Protein AF-A0A9J6F7I9-F1 (afdb_monomer_lite)

Foldseek 3Di:
DVLFVVCLVVLVVVVCVVCVVVVWDKDWAFFDWQAAPVDRVDIAGFRTKIATPDPVQPQRIDTAHEDAEQDPVVQDDPHHGDPVVVVRRVSNCVRVVNDVVSCVVDPHCHRYNNSDDDD

InterPro domains:
  IPR011335 Restriction endonuclease type II-like [SSF52980] (1-107)
  IPR011604 PD-(D/E)XK endonuclease-like domain superfamily [G3DSA:3.90.320.10] (1-112)
  IPR019080 YqaJ viral recombinase [PF09588] (1-97)
  IPR051703 NF-kappa-B Signaling Regulator [PTHR46609] (1-104)

Organism: Haemaphysalis longicornis (NCBI:txid44386)

pLDDT: mean 77.94, std 16.19, range [32.44, 95.19]

Radius of gyration: 14.58 Å; chains: 1; bounding box: 44×32×30 Å

Sequence (119 aa):
MQKGLQKETEAREVYWEVMTADGHGVEVCETGLVIWQHFPLMGCSPDGLVSFLCECFPARQTLLEIKCLVKVANSFSKDSPKPHNMTQVQVQMGIVGISTRDFLRLRVTICVAALKGNV

Secondary structure (DSSP, 8-state):
-HHHHHHHHHHHHHHHHHHHHTT--EEEE---PEEPTT-TT-EE--SEEEEE-STT-S--EEEEEE--BS-GGGTEETTEE-HHHHHHHHHHHHHHT--HHHHHHS--EEE--B-----

Structure (mmCIF, N/CA/C/O backbone):
data_AF-A0A9J6F7I9-F1
#
_entry.id   AF-A0A9J6F7I9-F1
#
loop_
_atom_site.group_PDB
_atom_site.id
_atom_site.type_symbol
_atom_site.label_atom_id
_atom_site.label_alt_id
_atom_site.label_comp_id
_atom_site.label_asym_id
_atom_site.label_entity_id
_atom_site.label_seq_id
_atom_site.pdbx_PDB_ins_code
_atom_site.Cartn_x
_atom_site.Cartn_y
_atom_site.Cartn_z
_atom_site.occupancy
_atom_site.B_iso_or_equiv
_atom_site.auth_seq_id
_atom_site.auth_comp_id
_atom_site.auth_asym_id
_atom_site.auth_atom_id
_atom_site.pdbx_PDB_model_num
ATOM 1 N N . MET A 1 1 ? 16.840 -4.763 -5.053 1.00 65.75 1 MET A N 1
ATOM 2 C CA . MET A 1 1 ? 15.700 -5.577 -4.587 1.00 65.75 1 MET A CA 1
ATOM 3 C C . MET A 1 1 ? 15.834 -5.938 -3.109 1.00 65.75 1 MET A C 1
ATOM 5 O O . MET A 1 1 ? 15.062 -5.397 -2.340 1.00 65.75 1 MET A O 1
ATOM 9 N N . GLN A 1 2 ? 16.850 -6.701 -2.672 1.00 76.00 2 GLN A N 1
ATOM 10 C CA . GLN A 1 2 ? 17.043 -7.057 -1.245 1.00 76.00 2 GLN A CA 1
ATOM 11 C C . GLN A 1 2 ? 17.030 -5.870 -0.264 1.00 76.00 2 GLN A C 1
ATOM 13 O O . GLN A 1 2 ? 16.318 -5.914 0.730 1.00 76.00 2 GLN A O 1
ATOM 18 N N . LYS A 1 3 ? 17.751 -4.779 -0.568 1.00 75.94 3 LYS A N 1
ATOM 19 C CA . LYS A 1 3 ? 17.731 -3.562 0.268 1.00 75.94 3 LYS A CA 1
ATOM 20 C C . LYS A 1 3 ? 16.340 -2.925 0.389 1.00 75.94 3 LYS A C 1
ATOM 22 O O . LYS A 1 3 ? 16.086 -2.244 1.365 1.00 75.94 3 LYS A O 1
ATOM 27 N N . GLY A 1 4 ? 15.476 -3.102 -0.613 1.00 72.69 4 GLY A N 1
ATOM 28 C CA . GLY A 1 4 ? 14.108 -2.585 -0.583 1.00 72.69 4 GLY A CA 1
ATOM 29 C C . GLY A 1 4 ? 13.241 -3.375 0.391 1.00 72.69 4 GLY A C 1
ATOM 30 O O . GLY A 1 4 ? 12.634 -2.773 1.260 1.00 72.69 4 GLY A O 1
ATOM 31 N N . LEU A 1 5 ? 13.303 -4.708 0.318 1.00 77.75 5 LEU A N 1
ATOM 32 C CA . LEU A 1 5 ? 12.566 -5.607 1.216 1.00 77.75 5 LEU A CA 1
ATOM 33 C C . LEU A 1 5 ? 12.905 -5.362 2.694 1.00 77.75 5 LEU A C 1
ATOM 35 O O . LEU A 1 5 ? 12.025 -5.336 3.538 1.00 77.75 5 LEU A O 1
ATOM 39 N N . GLN A 1 6 ? 14.181 -5.120 3.007 1.00 80.50 6 GLN A N 1
ATOM 40 C CA . GLN A 1 6 ? 14.614 -4.824 4.380 1.00 80.50 6 GLN A CA 1
ATOM 41 C C . GLN A 1 6 ? 14.086 -3.483 4.912 1.00 80.50 6 GLN A C 1
ATOM 43 O O . GLN A 1 6 ? 13.985 -3.306 6.120 1.00 80.50 6 GLN A O 1
ATOM 48 N N . LYS A 1 7 ? 13.795 -2.531 4.020 1.00 81.50 7 LYS A N 1
ATOM 49 C CA . LYS A 1 7 ? 13.347 -1.174 4.362 1.00 81.50 7 LYS A CA 1
ATOM 50 C C . LYS A 1 7 ? 11.836 -1.005 4.304 1.00 81.50 7 LYS A C 1
ATOM 52 O O . LYS A 1 7 ? 11.338 0.048 4.681 1.00 81.50 7 LYS A O 1
ATOM 57 N N . GLU A 1 8 ? 11.119 -1.998 3.798 1.00 82.19 8 GLU A N 1
ATOM 58 C CA . GLU A 1 8 ? 9.671 -1.935 3.647 1.00 82.19 8 GLU A CA 1
ATOM 59 C C . GLU A 1 8 ? 8.978 -1.854 5.012 1.00 82.19 8 GLU A C 1
ATOM 61 O O . GLU A 1 8 ? 8.103 -1.015 5.203 1.00 82.19 8 GLU A O 1
ATOM 66 N N . THR A 1 9 ? 9.451 -2.635 5.989 1.00 86.06 9 THR A N 1
ATOM 67 C CA . THR A 1 9 ? 8.968 -2.584 7.376 1.00 86.06 9 THR A CA 1
ATOM 68 C C . THR A 1 9 ? 9.190 -1.205 8.001 1.00 86.06 9 THR A C 1
ATOM 70 O O . THR A 1 9 ? 8.237 -0.605 8.487 1.00 86.06 9 THR A O 1
ATOM 73 N N . GLU A 1 10 ? 10.405 -0.652 7.893 1.00 85.56 10 GLU A N 1
ATOM 74 C CA . GLU A 1 10 ? 10.736 0.704 8.371 1.00 85.56 10 GLU A CA 1
ATOM 75 C C . GLU A 1 10 ? 9.846 1.763 7.690 1.00 85.56 10 GLU A C 1
ATOM 77 O O . GLU A 1 10 ? 9.318 2.667 8.329 1.00 85.56 10 GLU A O 1
ATOM 82 N N . ALA A 1 11 ? 9.614 1.640 6.380 1.00 84.00 11 ALA A N 1
ATOM 83 C CA . ALA A 1 11 ? 8.760 2.561 5.633 1.00 84.00 11 ALA A CA 1
ATOM 84 C C . ALA A 1 11 ? 7.282 2.489 6.052 1.00 84.00 11 ALA A C 1
ATOM 86 O O . ALA A 1 11 ? 6.577 3.501 6.000 1.00 84.00 11 ALA A O 1
ATOM 87 N N . ARG A 1 12 ? 6.809 1.304 6.452 1.00 86.31 12 ARG A N 1
ATOM 88 C CA . ARG A 1 12 ? 5.457 1.089 6.978 1.00 86.31 12 ARG A CA 1
ATOM 89 C C . ARG A 1 12 ? 5.294 1.713 8.361 1.00 86.31 12 ARG A C 1
ATOM 91 O O . ARG A 1 12 ? 4.276 2.354 8.607 1.00 86.31 12 ARG A O 1
ATOM 98 N N . GLU A 1 13 ? 6.296 1.570 9.224 1.00 86.19 13 GLU A N 1
ATOM 99 C CA . GLU A 1 13 ? 6.336 2.228 10.535 1.00 86.19 13 GLU A CA 1
ATOM 100 C C . GLU A 1 13 ? 6.308 3.751 10.378 1.00 86.19 13 GLU A C 1
ATOM 102 O O . GLU A 1 13 ? 5.448 4.406 10.958 1.00 86.19 13 GLU A O 1
ATOM 107 N N . VAL A 1 14 ? 7.142 4.308 9.492 1.00 85.19 14 VAL A N 1
ATOM 108 C CA . VAL A 1 14 ? 7.139 5.750 9.189 1.00 85.19 14 VAL A CA 1
ATOM 109 C C . VAL A 1 14 ? 5.776 6.218 8.673 1.00 85.19 14 VAL A C 1
ATOM 111 O O . VAL A 1 14 ? 5.304 7.284 9.063 1.00 85.19 14 VAL A O 1
ATOM 114 N N . TYR A 1 15 ? 5.115 5.440 7.809 1.00 85.44 15 TYR A N 1
ATOM 115 C CA . TYR A 1 15 ? 3.754 5.760 7.371 1.00 85.44 15 TYR A CA 1
ATOM 116 C C . TYR A 1 15 ? 2.784 5.823 8.558 1.00 85.44 15 TYR A C 1
ATOM 118 O O . TYR A 1 15 ? 2.039 6.792 8.690 1.00 85.44 15 TYR A O 1
ATOM 126 N N . TRP A 1 16 ? 2.816 4.820 9.437 1.00 86.75 16 TRP A N 1
ATOM 127 C CA . TRP A 1 16 ? 1.966 4.775 10.625 1.00 86.75 16 TRP A CA 1
ATOM 128 C C . TRP A 1 16 ? 2.218 5.964 11.565 1.00 86.75 16 TRP A C 1
ATOM 130 O O . TRP A 1 16 ? 1.263 6.598 12.019 1.00 86.75 16 TRP A O 1
ATOM 140 N N . GLU A 1 17 ? 3.484 6.318 11.803 1.00 85.62 17 GLU A N 1
ATOM 141 C CA . GLU A 1 17 ? 3.880 7.465 12.629 1.00 85.62 17 GLU A CA 1
ATOM 142 C C . GLU A 1 17 ? 3.371 8.789 12.055 1.00 85.62 17 GLU A C 1
ATOM 144 O O . GLU A 1 17 ? 2.790 9.586 12.790 1.00 85.62 17 GLU A O 1
ATOM 149 N N . VAL A 1 18 ? 3.539 9.014 10.746 1.00 84.56 18 VAL A N 1
ATOM 150 C CA . VAL A 1 18 ? 3.066 10.233 10.067 1.00 84.56 18 VAL A CA 1
ATOM 151 C C . VAL A 1 18 ? 1.548 10.359 10.175 1.00 84.56 18 VAL A C 1
ATOM 153 O O . VAL A 1 18 ? 1.048 11.406 10.573 1.00 84.56 18 VAL A O 1
ATOM 156 N N . MET A 1 19 ? 0.808 9.284 9.891 1.00 85.00 19 MET A N 1
ATOM 157 C CA . MET A 1 19 ? -0.655 9.303 9.980 1.00 85.00 19 MET A CA 1
ATOM 158 C C . MET A 1 19 ? -1.135 9.544 11.416 1.00 85.00 19 MET A C 1
ATOM 160 O O . MET A 1 19 ? -2.075 10.308 11.635 1.00 85.00 19 MET A O 1
ATOM 164 N N . THR A 1 20 ? -0.468 8.935 12.399 1.00 86.69 20 THR A N 1
ATOM 165 C CA . THR A 1 20 ? -0.788 9.117 13.822 1.00 86.69 20 THR A CA 1
ATOM 166 C C . THR A 1 20 ? -0.488 10.544 14.284 1.00 86.69 20 THR A C 1
ATOM 168 O O . THR A 1 20 ? -1.300 11.140 14.992 1.00 86.69 20 THR A O 1
ATOM 171 N N . ALA A 1 21 ? 0.637 11.122 13.852 1.00 86.12 21 ALA A N 1
ATOM 172 C CA . ALA A 1 21 ? 1.008 12.507 14.141 1.00 86.12 21 ALA A CA 1
ATOM 173 C C . ALA A 1 21 ? 0.026 13.519 13.523 1.00 86.12 21 ALA A C 1
ATOM 175 O O . ALA A 1 21 ? -0.280 14.532 14.152 1.00 86.12 21 ALA A O 1
ATOM 176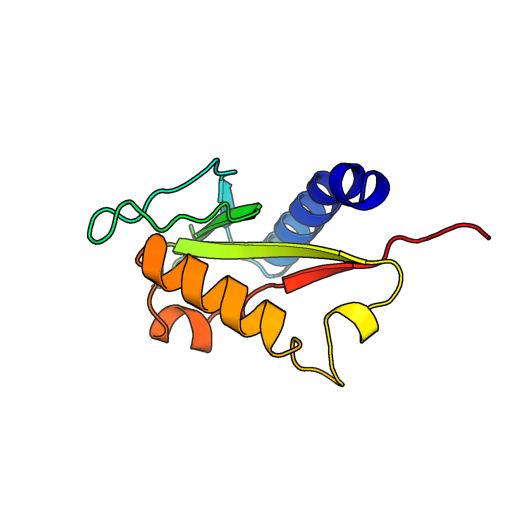 N N . ASP A 1 22 ? -0.533 13.202 12.352 1.00 84.38 22 ASP A N 1
ATOM 177 C CA . ASP A 1 22 ? -1.604 13.970 11.703 1.00 84.38 22 ASP A CA 1
ATOM 178 C C . ASP A 1 22 ? -2.984 13.780 12.382 1.00 84.38 22 ASP A C 1
ATOM 180 O O . ASP A 1 22 ? -3.989 14.351 11.953 1.00 84.38 22 ASP A O 1
ATOM 184 N N . GLY A 1 23 ? -3.052 13.009 13.476 1.00 86.88 23 GLY A N 1
ATOM 185 C CA . GLY A 1 23 ? -4.260 12.799 14.277 1.00 86.88 23 GLY A CA 1
ATOM 186 C C . GLY A 1 23 ? -5.168 11.683 13.759 1.00 86.88 23 GLY A C 1
ATOM 187 O O . GLY A 1 23 ? -6.342 11.616 14.134 1.00 86.88 23 GLY A O 1
ATOM 188 N N . HIS A 1 24 ? -4.662 10.804 12.892 1.00 86.62 24 HIS A N 1
ATOM 189 C CA . HIS A 1 24 ? -5.419 9.682 12.350 1.00 86.62 24 HIS A CA 1
ATOM 190 C C . HIS A 1 24 ? -5.111 8.383 13.097 1.00 86.62 24 HIS A C 1
ATOM 192 O O . HIS A 1 24 ? -3.975 7.925 13.141 1.00 86.62 24 HIS A O 1
ATOM 198 N N . GLY A 1 25 ? -6.152 7.735 13.627 1.00 88.00 25 GLY A N 1
ATOM 199 C CA . GLY A 1 25 ? -6.056 6.338 14.048 1.00 88.00 25 GLY A CA 1
ATOM 200 C C . GLY A 1 25 ? -6.042 5.438 12.816 1.00 88.00 25 GLY A C 1
ATOM 201 O O . GLY A 1 25 ? -7.036 5.407 12.085 1.00 88.00 25 GLY A O 1
ATOM 202 N N . VAL A 1 26 ? -4.932 4.738 12.580 1.00 87.94 26 VAL A N 1
ATOM 203 C CA . VAL A 1 26 ? -4.764 3.815 11.450 1.00 87.94 26 VAL A CA 1
ATOM 204 C C . VAL A 1 26 ? -4.253 2.453 11.911 1.00 87.94 26 VAL A C 1
ATOM 206 O O . VAL A 1 26 ? -3.383 2.356 12.775 1.00 87.94 26 VAL A O 1
ATOM 209 N N . GLU A 1 27 ? -4.767 1.401 11.286 1.00 89.88 27 GLU A N 1
ATOM 210 C CA . GLU A 1 27 ? -4.246 0.039 11.387 1.00 89.88 27 GLU A CA 1
ATOM 211 C C . GLU A 1 27 ? -3.763 -0.400 10.010 1.00 89.88 27 GLU A C 1
ATOM 213 O O . GLU A 1 27 ? -4.489 -0.263 9.027 1.00 89.88 27 GLU A O 1
ATOM 218 N N . VAL A 1 28 ? -2.540 -0.923 9.923 1.00 88.44 28 VAL A N 1
ATOM 219 C CA . VAL A 1 28 ? -1.979 -1.431 8.666 1.00 88.44 28 VAL A CA 1
ATOM 220 C C . VAL A 1 28 ? -1.878 -2.946 8.757 1.00 88.44 28 VAL A C 1
ATOM 222 O O . VAL A 1 28 ? -1.105 -3.473 9.552 1.00 88.44 28 VAL A O 1
ATOM 225 N N . CYS A 1 29 ? -2.652 -3.647 7.935 1.00 89.38 29 CYS A N 1
ATOM 226 C CA . CYS A 1 29 ? -2.612 -5.100 7.835 1.00 89.38 29 CYS A CA 1
ATOM 227 C C . CYS A 1 29 ? -1.776 -5.512 6.623 1.00 89.38 29 CYS A C 1
ATOM 229 O O . CYS A 1 29 ? -2.098 -5.140 5.493 1.00 89.38 29 CYS A O 1
ATOM 231 N N . GLU A 1 30 ? -0.729 -6.306 6.845 1.00 89.56 30 GLU A N 1
ATOM 232 C CA . GLU A 1 30 ? -0.012 -6.960 5.749 1.00 89.56 30 GLU A CA 1
ATOM 233 C C . GLU A 1 30 ? -0.926 -7.953 5.029 1.00 89.56 30 GLU A C 1
ATOM 235 O O . GLU A 1 30 ? -1.814 -8.570 5.627 1.00 89.56 30 GLU A O 1
ATOM 240 N N . THR A 1 31 ? -0.695 -8.118 3.729 1.00 87.94 31 THR A N 1
ATOM 241 C CA . THR A 1 31 ? -1.444 -9.073 2.918 1.00 87.94 31 THR A CA 1
ATOM 242 C C . THR A 1 31 ? -0.506 -9.965 2.125 1.00 87.94 31 THR A C 1
ATOM 244 O O . THR A 1 31 ? 0.587 -9.557 1.741 1.00 87.94 31 THR A O 1
ATOM 247 N N . GLY A 1 32 ? -0.943 -11.199 1.889 1.00 90.69 32 GLY A N 1
ATOM 248 C CA . GLY A 1 32 ? -0.319 -12.073 0.904 1.00 90.69 32 GLY A CA 1
ATOM 249 C C . GLY A 1 32 ? -0.914 -11.857 -0.487 1.00 90.69 32 GLY A C 1
ATOM 250 O O . GLY A 1 32 ? -1.507 -10.826 -0.798 1.00 90.69 32 GLY A O 1
ATOM 251 N N . LEU A 1 33 ? -0.818 -12.888 -1.322 1.00 94.69 33 LEU A N 1
ATOM 252 C CA . LEU A 1 33 ? -1.457 -12.887 -2.631 1.00 94.69 33 LEU A CA 1
ATOM 253 C C . LEU A 1 33 ? -2.989 -12.900 -2.498 1.00 94.69 33 LEU A C 1
ATOM 255 O O . LEU A 1 33 ? -3.572 -13.859 -1.993 1.00 94.69 33 LEU A O 1
ATOM 259 N N . VAL A 1 34 ? -3.635 -11.866 -3.027 1.00 93.56 34 VAL A N 1
ATOM 260 C CA . VAL A 1 34 ? -5.087 -11.770 -3.180 1.00 93.56 34 VAL A CA 1
ATOM 261 C C . VAL A 1 34 ? -5.454 -12.136 -4.613 1.00 93.56 34 VAL A C 1
ATOM 263 O O . VAL A 1 34 ? -4.957 -11.528 -5.561 1.00 93.56 34 VAL A O 1
ATOM 266 N N . ILE A 1 35 ? -6.332 -13.124 -4.779 1.00 95.19 35 ILE A N 1
ATOM 267 C CA . ILE A 1 35 ? -6.848 -13.554 -6.084 1.00 95.19 35 ILE A CA 1
ATOM 268 C C . ILE A 1 35 ? -8.188 -12.876 -6.354 1.00 95.19 35 ILE A C 1
ATOM 270 O O . ILE A 1 35 ? -9.057 -12.824 -5.480 1.00 95.19 35 ILE A O 1
ATOM 274 N N . TRP A 1 36 ? -8.381 -12.385 -7.577 1.00 94.50 36 TRP A N 1
ATOM 275 C CA . TRP A 1 36 ? -9.639 -11.760 -7.956 1.00 94.50 36 TRP A CA 1
ATOM 276 C C . TRP A 1 36 ? -10.735 -12.807 -8.154 1.00 94.50 36 TRP A C 1
ATOM 278 O O . TRP A 1 36 ? -10.657 -13.640 -9.057 1.00 94.50 36 TRP A O 1
ATOM 288 N N . GLN A 1 37 ? -11.791 -12.742 -7.342 1.00 90.62 37 GLN A N 1
ATOM 289 C CA . GLN A 1 37 ? -12.858 -13.751 -7.353 1.00 90.62 37 GLN A CA 1
ATOM 290 C C . GLN A 1 37 ? -13.594 -13.845 -8.699 1.00 90.62 37 GLN A C 1
ATOM 292 O O . GLN A 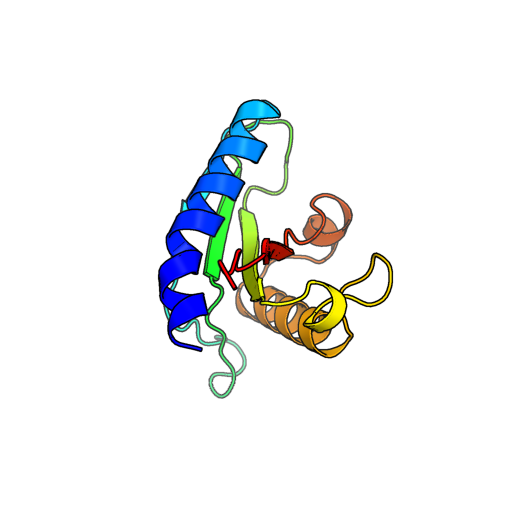1 37 ? -14.024 -14.927 -9.090 1.00 90.62 37 GLN A O 1
ATOM 297 N N . HIS A 1 38 ? -13.721 -12.732 -9.428 1.00 90.88 38 HIS A N 1
ATOM 298 C CA . HIS A 1 38 ? -14.417 -12.697 -10.718 1.00 90.88 38 HIS A CA 1
ATOM 299 C C . HIS A 1 38 ? -13.560 -13.176 -11.894 1.00 90.88 38 HIS A C 1
ATOM 301 O O . HIS A 1 38 ? -14.103 -13.559 -12.929 1.00 90.88 38 HIS A O 1
ATOM 307 N N . PHE A 1 39 ? -12.234 -13.159 -11.751 1.00 92.69 39 PHE A N 1
ATOM 308 C CA . PHE A 1 39 ? -11.310 -13.610 -12.783 1.00 92.69 39 PHE A CA 1
ATOM 309 C C . PHE A 1 39 ? -10.042 -14.181 -12.125 1.00 92.69 39 PHE A C 1
ATOM 311 O O . PHE A 1 39 ? -9.038 -13.476 -11.994 1.00 92.69 39 PHE A O 1
ATOM 318 N N . PRO A 1 40 ? -10.058 -15.465 -11.719 1.00 90.81 40 PRO A N 1
ATOM 319 C CA . PRO A 1 40 ? -9.025 -16.080 -10.876 1.00 90.81 40 PRO A CA 1
ATOM 320 C C . PRO A 1 40 ? -7.696 -16.364 -11.602 1.00 90.81 40 PRO A C 1
ATOM 322 O O . PRO A 1 40 ? -6.872 -17.138 -11.125 1.00 90.81 40 PRO A O 1
ATOM 325 N N . LEU A 1 41 ? -7.478 -15.732 -12.758 1.00 94.06 41 LEU A N 1
ATOM 326 C CA . LEU A 1 41 ? -6.187 -15.636 -13.444 1.00 94.06 41 LEU A CA 1
ATOM 327 C C . LEU A 1 41 ? -5.455 -14.327 -13.103 1.00 94.06 41 LEU A C 1
ATOM 329 O O . LEU A 1 41 ? -4.317 -14.126 -13.523 1.00 94.06 41 LEU A O 1
ATOM 333 N N . MET A 1 42 ? -6.107 -13.431 -12.359 1.00 94.19 42 MET A N 1
ATOM 334 C CA . MET A 1 42 ? -5.545 -12.179 -11.872 1.00 94.19 42 MET A CA 1
ATOM 335 C C . MET A 1 42 ? -5.444 -12.180 -10.351 1.00 94.19 42 MET A C 1
ATOM 337 O O . MET A 1 42 ? -6.333 -12.650 -9.640 1.00 94.19 42 MET A O 1
ATOM 341 N N . GLY A 1 43 ? -4.365 -11.583 -9.859 1.00 94.38 43 GLY A N 1
ATOM 342 C CA . GLY A 1 43 ? -4.143 -11.360 -8.442 1.00 94.38 43 GLY A CA 1
ATOM 343 C C . GLY A 1 43 ? -3.193 -10.197 -8.201 1.00 94.38 43 GLY A C 1
ATOM 344 O O . GLY A 1 43 ? -2.566 -9.679 -9.129 1.00 94.38 43 GLY A O 1
ATOM 345 N N . CYS A 1 44 ? -3.093 -9.785 -6.946 1.00 94.38 44 CYS A N 1
ATOM 346 C CA . CYS A 1 44 ? -2.144 -8.779 -6.501 1.00 94.38 44 CYS A CA 1
ATOM 347 C C . CYS A 1 44 ? -1.666 -9.063 -5.079 1.00 94.38 44 CYS A C 1
ATOM 349 O O . CYS A 1 44 ? -2.349 -9.736 -4.316 1.00 94.38 44 CYS A O 1
ATOM 351 N N . SER A 1 45 ? -0.518 -8.505 -4.716 1.00 94.12 45 SER A N 1
ATOM 352 C CA . SER A 1 45 ? -0.000 -8.516 -3.348 1.00 94.12 45 SER A CA 1
ATOM 353 C C . SER A 1 45 ? 0.270 -7.066 -2.963 1.00 94.12 45 SER A C 1
ATOM 355 O O . SER A 1 45 ? 1.319 -6.549 -3.339 1.00 94.12 45 SER A O 1
ATOM 357 N N . PRO A 1 46 ? -0.702 -6.350 -2.379 1.00 91.56 46 PRO A N 1
ATOM 358 C CA . PRO A 1 46 ? -0.439 -5.017 -1.863 1.00 91.56 46 PRO A CA 1
ATOM 359 C C . PRO A 1 46 ? 0.425 -5.079 -0.600 1.00 91.56 46 PRO A C 1
ATOM 361 O O . PRO A 1 46 ? 0.323 -6.024 0.185 1.00 91.56 46 PRO A O 1
ATOM 364 N N . ASP A 1 47 ? 1.245 -4.050 -0.386 1.00 89.94 47 ASP A N 1
ATOM 365 C CA . ASP A 1 47 ? 2.167 -3.994 0.760 1.00 89.94 47 ASP A CA 1
ATOM 366 C C . ASP A 1 47 ? 1.430 -3.789 2.096 1.00 89.94 47 ASP A C 1
ATOM 368 O O . ASP A 1 47 ? 1.972 -4.056 3.174 1.00 89.94 47 ASP A O 1
ATOM 372 N N . GLY A 1 48 ? 0.177 -3.328 2.028 1.00 89.44 48 GLY A N 1
ATOM 373 C CA . GLY A 1 48 ? -0.769 -3.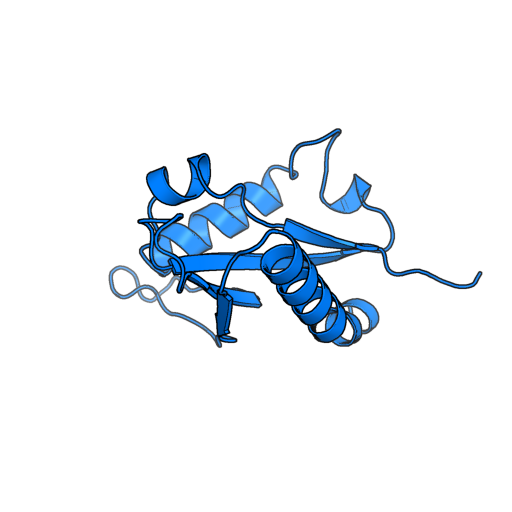378 3.131 1.00 89.44 48 GLY A CA 1
ATOM 374 C C . GLY A 1 48 ? -2.170 -2.889 2.769 1.00 89.44 48 GLY A C 1
ATOM 375 O O . GLY A 1 48 ? -2.384 -2.165 1.794 1.00 89.44 48 GLY A O 1
ATOM 376 N N . LEU A 1 49 ? -3.134 -3.266 3.602 1.00 89.31 49 LEU A N 1
ATOM 377 C CA . LEU A 1 49 ? -4.457 -2.656 3.663 1.00 89.31 49 LEU A CA 1
ATOM 378 C C . LEU A 1 49 ? -4.529 -1.788 4.913 1.00 89.31 49 LEU A C 1
ATOM 380 O O . LEU A 1 49 ? -4.244 -2.254 6.013 1.00 89.31 49 LEU A O 1
ATOM 384 N N . VAL A 1 50 ? -4.902 -0.527 4.739 1.00 87.38 50 VAL A N 1
ATOM 385 C CA . VAL A 1 50 ? -4.956 0.452 5.824 1.00 87.38 50 VAL A CA 1
ATOM 386 C C . VAL A 1 50 ? -6.401 0.664 6.221 1.00 87.38 50 VAL A C 1
ATOM 388 O O . VAL A 1 50 ? -7.198 1.105 5.396 1.00 87.38 50 VAL A O 1
ATOM 391 N N . SER A 1 51 ? -6.723 0.387 7.477 1.00 87.69 51 SER A N 1
ATOM 392 C CA . SER A 1 51 ? -8.027 0.661 8.066 1.00 87.69 51 SER A CA 1
ATOM 393 C C . SER A 1 51 ? -7.977 1.955 8.868 1.00 87.69 51 SER A C 1
ATOM 395 O O . SER A 1 51 ? -7.133 2.113 9.750 1.00 87.69 51 SER A O 1
ATOM 397 N N . PHE A 1 52 ? -8.885 2.885 8.579 1.00 86.00 52 PHE A N 1
ATOM 398 C CA . PHE A 1 52 ? -9.015 4.124 9.344 1.00 86.00 52 PHE A CA 1
ATOM 399 C C . PHE A 1 52 ? -10.004 3.929 10.490 1.00 86.00 52 PHE A C 1
ATOM 401 O O . PHE A 1 52 ? -11.168 3.598 10.268 1.00 86.00 52 PHE A O 1
ATOM 408 N N . LEU A 1 53 ? -9.540 4.173 11.713 1.00 85.88 53 LEU A N 1
ATOM 409 C CA . LEU A 1 53 ? -10.343 4.097 12.936 1.00 85.88 53 LEU A CA 1
ATOM 410 C C . LEU A 1 53 ? -10.993 5.439 13.303 1.00 85.88 53 LEU A C 1
ATOM 412 O O . LEU A 1 53 ? -11.836 5.499 14.194 1.00 85.88 53 LEU A O 1
ATOM 416 N N . CYS A 1 54 ? -10.591 6.526 12.641 1.00 82.25 54 CYS A N 1
ATOM 417 C CA . CYS A 1 54 ? -11.121 7.864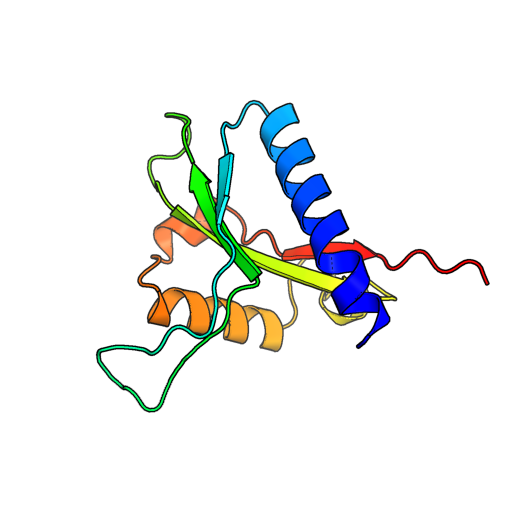 12.885 1.00 82.25 54 CYS A CA 1
ATOM 418 C C . CYS A 1 54 ? -12.351 8.176 12.015 1.00 82.25 54 CYS A C 1
ATOM 420 O O . CYS A 1 54 ? -12.462 7.730 10.876 1.00 82.25 54 CYS A O 1
ATOM 422 N N . GLU A 1 55 ? -13.250 9.023 12.522 1.00 80.62 55 GLU A N 1
ATOM 423 C CA . GLU A 1 55 ? -14.458 9.455 11.796 1.00 80.62 55 GLU A CA 1
ATOM 424 C C . GLU A 1 55 ? -14.158 10.402 10.618 1.00 80.62 55 GLU A C 1
ATOM 426 O O . GLU A 1 55 ? -15.008 10.630 9.756 1.00 80.62 55 GLU A O 1
ATOM 431 N N . CYS A 1 56 ? -12.930 10.928 10.544 1.00 78.75 56 CYS A N 1
ATOM 432 C CA . CYS A 1 56 ? -12.469 11.835 9.492 1.00 78.75 56 CYS A CA 1
ATOM 433 C C . CYS A 1 56 ? -12.509 11.194 8.091 1.00 78.75 56 CYS A C 1
ATOM 435 O O . CYS A 1 56 ? -12.670 11.904 7.092 1.00 78.75 56 CYS A O 1
ATOM 437 N N . PHE A 1 57 ? -12.386 9.862 8.010 1.00 70.88 57 PHE A N 1
ATOM 438 C CA . PHE A 1 57 ? -12.385 9.105 6.760 1.00 70.88 57 PHE A CA 1
ATOM 439 C C . PHE A 1 57 ? -13.553 8.108 6.716 1.00 70.88 57 PHE A C 1
ATOM 441 O O . PHE A 1 57 ? -13.475 7.030 7.298 1.00 70.88 57 PHE A O 1
ATOM 448 N N . PRO A 1 58 ? -14.639 8.415 5.979 1.00 59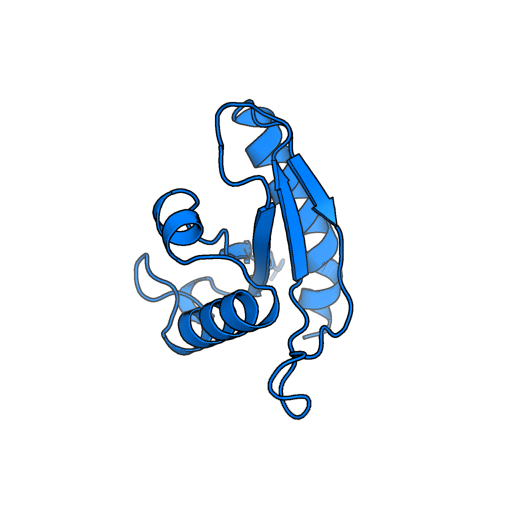.69 58 PRO A N 1
ATOM 449 C CA . PRO A 1 58 ? -15.768 7.491 5.833 1.00 59.69 58 PRO A CA 1
ATOM 450 C C . PRO A 1 58 ? -15.414 6.231 5.021 1.00 59.69 58 PRO A C 1
ATOM 452 O O . PRO A 1 58 ? -16.117 5.224 5.105 1.00 59.69 58 PRO A O 1
ATOM 455 N N . ALA A 1 59 ? -14.318 6.277 4.255 1.00 61.62 59 ALA A N 1
ATOM 456 C CA . ALA A 1 59 ? -13.718 5.123 3.600 1.00 61.62 59 ALA A CA 1
ATOM 457 C C . ALA A 1 59 ? -12.898 4.343 4.632 1.00 61.62 59 ALA A C 1
ATOM 459 O O . ALA A 1 59 ? -11.758 4.693 4.932 1.00 61.62 59 ALA A O 1
ATOM 460 N N . ARG A 1 60 ? -13.503 3.301 5.209 1.00 72.44 60 ARG A N 1
ATOM 461 C CA . ARG A 1 60 ? -12.899 2.537 6.310 1.00 72.44 60 ARG A CA 1
ATOM 462 C C . ARG A 1 60 ? -11.622 1.795 5.919 1.00 72.44 60 ARG A C 1
ATOM 464 O O . ARG A 1 60 ? -10.905 1.389 6.822 1.00 72.44 60 ARG A O 1
ATOM 471 N N . GLN A 1 61 ? -11.334 1.631 4.624 1.00 78.94 61 GLN A N 1
ATOM 472 C CA . GLN A 1 61 ? -10.157 0.911 4.147 1.00 78.94 61 GLN A CA 1
ATOM 473 C C . GLN A 1 61 ? -9.548 1.547 2.886 1.00 78.94 61 GLN A C 1
ATOM 475 O O . GLN A 1 61 ? -10.272 1.950 1.976 1.00 78.94 61 GLN A O 1
ATOM 480 N N . THR A 1 62 ? -8.219 1.607 2.814 1.00 84.19 62 THR A N 1
ATOM 481 C CA . THR A 1 62 ? -7.445 1.986 1.621 1.00 84.19 62 THR A CA 1
ATOM 482 C C . THR A 1 62 ? -6.261 1.035 1.408 1.00 84.19 62 THR A C 1
ATOM 484 O O . THR A 1 62 ? -5.997 0.157 2.229 1.00 84.19 62 THR A O 1
ATOM 487 N N . LEU A 1 63 ? -5.551 1.196 0.293 1.00 86.88 63 LEU A N 1
ATOM 488 C CA . LEU A 1 63 ? -4.335 0.454 -0.039 1.00 86.88 63 LEU A CA 1
ATOM 489 C C . LEU A 1 63 ? -3.081 1.235 0.353 1.00 86.88 63 LEU A C 1
ATOM 491 O O . LEU A 1 63 ? -3.001 2.448 0.141 1.00 86.88 63 LEU A O 1
ATOM 495 N N . LEU A 1 64 ? -2.079 0.505 0.834 1.00 87.62 64 LEU A N 1
ATOM 496 C CA . LEU A 1 64 ? -0.711 0.972 0.994 1.00 87.62 64 LEU A CA 1
ATOM 497 C C . LEU A 1 64 ? 0.184 0.256 -0.021 1.00 87.62 64 LEU A C 1
ATOM 499 O O . LEU A 1 64 ? 0.207 -0.970 -0.084 1.00 87.62 64 LEU A O 1
ATOM 503 N N . GLU A 1 65 ? 0.929 1.044 -0.791 1.00 88.56 65 GLU A N 1
ATOM 504 C CA . GLU A 1 65 ? 1.974 0.569 -1.698 1.00 88.56 65 GLU A CA 1
ATOM 505 C C . GLU A 1 65 ? 3.263 1.320 -1.348 1.00 88.56 65 GLU A C 1
ATOM 507 O O . GLU A 1 65 ? 3.320 2.548 -1.367 1.00 88.56 65 GLU A O 1
ATOM 512 N N . ILE A 1 66 ? 4.318 0.602 -1.012 1.00 87.06 66 ILE A N 1
ATOM 513 C CA . ILE A 1 66 ? 5.589 1.117 -0.532 1.00 87.06 66 ILE A CA 1
ATOM 514 C C . ILE A 1 66 ? 6.627 0.949 -1.637 1.00 87.06 66 ILE A C 1
ATOM 516 O O . ILE A 1 66 ? 6.861 -0.128 -2.178 1.00 87.06 66 ILE A O 1
ATOM 520 N N . LYS A 1 67 ? 7.325 2.037 -1.969 1.00 83.69 67 LYS A N 1
ATOM 521 C CA . LYS A 1 67 ? 8.444 1.999 -2.917 1.00 83.69 67 LYS A CA 1
ATOM 522 C C . LYS A 1 67 ? 9.728 2.435 -2.221 1.00 83.69 67 LYS A C 1
ATOM 524 O O . LYS A 1 67 ? 10.020 3.623 -2.103 1.00 83.69 67 LYS A O 1
ATOM 529 N N . CYS A 1 68 ? 10.550 1.463 -1.831 1.00 82.38 68 CYS A N 1
ATOM 530 C CA . CYS A 1 68 ? 11.882 1.705 -1.273 1.00 82.38 68 CYS A CA 1
ATOM 531 C C . CYS A 1 68 ? 12.918 1.901 -2.395 1.00 82.38 68 CYS A C 1
ATOM 533 O O . CYS A 1 68 ? 13.455 0.939 -2.955 1.00 82.38 68 CYS A O 1
ATOM 535 N N . LEU A 1 69 ? 13.200 3.155 -2.751 1.00 78.00 69 LEU A N 1
ATOM 536 C CA . LEU A 1 69 ? 13.976 3.514 -3.944 1.00 78.00 69 LEU A CA 1
ATOM 537 C C . LEU A 1 69 ? 15.300 4.181 -3.589 1.00 78.00 69 LEU A C 1
ATOM 539 O O . LEU A 1 69 ? 15.392 4.936 -2.630 1.00 78.00 69 LEU A O 1
ATOM 543 N N . VAL A 1 70 ? 16.315 4.001 -4.435 1.00 75.81 70 VAL A N 1
ATOM 544 C CA . VAL A 1 70 ? 17.563 4.784 -4.336 1.00 75.81 70 VAL A CA 1
ATOM 545 C C . VAL A 1 70 ? 17.335 6.245 -4.745 1.00 75.81 70 VAL A C 1
ATOM 547 O O . VAL A 1 70 ? 17.930 7.153 -4.178 1.00 75.81 70 VAL A O 1
ATOM 550 N N . LYS A 1 71 ? 16.465 6.484 -5.736 1.00 76.44 71 LYS A N 1
ATOM 551 C CA . LYS A 1 71 ? 16.100 7.822 -6.218 1.00 76.44 71 LYS A CA 1
ATOM 552 C C . LYS A 1 71 ? 14.591 7.908 -6.412 1.00 76.44 71 LYS A C 1
ATOM 554 O O . LYS A 1 71 ? 14.021 7.063 -7.097 1.00 76.44 71 LYS A O 1
ATOM 559 N N . VAL A 1 72 ? 13.964 8.958 -5.882 1.00 73.50 72 VAL A N 1
ATOM 560 C CA . VAL A 1 72 ? 12.510 9.200 -5.998 1.00 73.50 72 VAL A CA 1
ATOM 561 C C . VAL A 1 72 ? 12.062 9.281 -7.465 1.00 73.50 72 VAL A C 1
ATOM 563 O O . VAL A 1 72 ? 11.043 8.703 -7.840 1.00 73.50 72 VAL A O 1
ATOM 566 N N . ALA A 1 73 ? 12.896 9.873 -8.330 1.00 77.50 73 ALA A N 1
ATOM 567 C CA . ALA A 1 73 ? 12.678 9.957 -9.779 1.00 77.50 73 ALA A CA 1
ATOM 568 C C . ALA A 1 73 ? 12.530 8.588 -10.481 1.00 77.50 73 ALA A C 1
ATOM 570 O O . ALA A 1 73 ? 12.126 8.514 -11.645 1.00 77.50 73 ALA A O 1
ATOM 571 N N . ASN A 1 74 ? 12.850 7.480 -9.803 1.00 78.44 74 ASN A N 1
ATOM 572 C CA . ASN A 1 74 ? 12.641 6.144 -10.350 1.00 78.44 74 ASN A CA 1
ATOM 573 C C . ASN A 1 74 ? 11.158 5.765 -10.382 1.00 78.44 74 ASN A C 1
ATOM 575 O O . ASN A 1 74 ? 10.755 5.135 -11.358 1.00 78.44 74 ASN A O 1
ATOM 579 N N . SER A 1 75 ? 10.350 6.223 -9.422 1.00 74.44 75 SER A N 1
ATOM 580 C CA . SER A 1 75 ? 8.904 5.948 -9.380 1.00 74.44 75 SER A CA 1
ATOM 581 C C . SER A 1 75 ? 8.024 7.169 -9.597 1.00 74.44 75 SER A C 1
ATOM 583 O O . SER A 1 75 ? 6.837 6.989 -9.855 1.00 74.44 75 SER A O 1
ATOM 585 N N . PHE A 1 76 ? 8.587 8.378 -9.557 1.00 76.50 76 PHE A N 1
ATOM 586 C CA . PHE A 1 76 ? 7.856 9.628 -9.750 1.00 76.50 76 PHE A CA 1
ATOM 587 C C . PHE A 1 76 ? 8.397 10.418 -10.939 1.00 76.50 76 PHE A C 1
ATOM 589 O O . PHE A 1 76 ? 9.595 10.405 -11.229 1.00 76.50 76 PHE A O 1
ATOM 596 N N . SER A 1 77 ? 7.499 11.109 -11.630 1.00 79.44 77 SER A N 1
ATOM 597 C CA . SER A 1 77 ? 7.806 12.147 -12.609 1.00 79.44 77 SER A CA 1
ATOM 598 C C . SER A 1 77 ? 7.253 13.465 -12.087 1.00 79.44 77 SER A C 1
ATOM 600 O O . SER A 1 77 ? 6.036 13.620 -12.006 1.00 79.44 77 SER A O 1
ATOM 602 N N . LYS A 1 78 ? 8.136 14.411 -11.744 1.00 77.88 78 LYS A N 1
ATOM 603 C CA . LYS A 1 78 ? 7.763 15.613 -10.977 1.00 77.88 78 LYS A CA 1
ATOM 604 C C . LYS A 1 78 ? 7.105 15.177 -9.656 1.00 77.88 78 LYS A C 1
ATOM 606 O O . LYS A 1 78 ? 7.779 14.525 -8.866 1.00 77.88 78 LYS A O 1
ATOM 611 N N . ASP A 1 79 ? 5.804 15.417 -9.500 1.00 72.81 79 ASP A N 1
ATOM 612 C CA . ASP A 1 79 ? 5.026 15.124 -8.289 1.00 72.81 79 ASP A CA 1
ATOM 613 C C . ASP A 1 79 ? 3.983 14.010 -8.487 1.00 72.81 79 ASP A C 1
ATOM 615 O O . ASP A 1 79 ? 3.166 13.753 -7.605 1.00 72.81 79 ASP A O 1
ATOM 619 N N . SER A 1 80 ? 3.983 13.338 -9.645 1.00 75.88 80 SER A N 1
ATOM 620 C CA . SER A 1 80 ? 3.059 12.240 -9.936 1.00 75.88 80 SER A CA 1
ATOM 621 C C . SER A 1 80 ? 3.777 10.892 -10.010 1.00 75.88 80 SER A C 1
ATOM 623 O O . SER A 1 80 ? 4.902 10.814 -10.521 1.00 75.88 80 SER A O 1
ATOM 625 N N . PRO A 1 81 ? 3.146 9.799 -9.547 1.00 81.38 81 PRO A N 1
ATOM 626 C CA . PRO A 1 81 ? 3.672 8.467 -9.790 1.00 81.38 81 PRO A CA 1
ATOM 627 C C . PRO A 1 81 ? 3.743 8.179 -11.292 1.00 81.38 81 PRO A C 1
ATOM 629 O O . PRO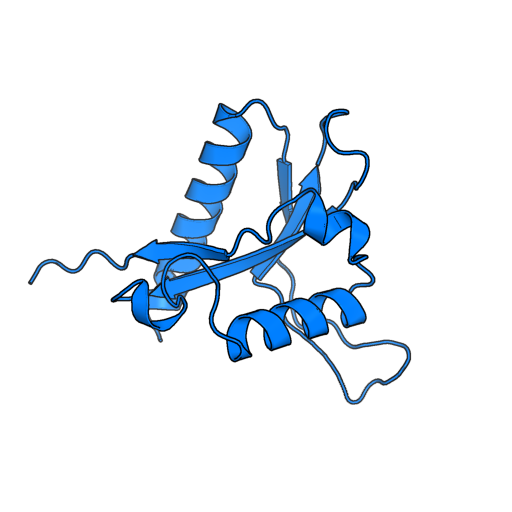 A 1 81 ? 2.860 8.561 -12.063 1.00 81.38 81 PRO A O 1
ATOM 632 N N . LYS A 1 82 ? 4.789 7.471 -11.718 1.00 84.25 82 LYS A N 1
ATOM 633 C CA . LYS A 1 82 ? 4.925 7.025 -13.107 1.00 84.25 82 LYS A CA 1
ATOM 634 C C . LYS A 1 82 ? 3.749 6.124 -13.510 1.00 84.25 82 LYS A C 1
ATOM 636 O O . LYS A 1 82 ? 3.248 5.380 -12.663 1.00 84.25 82 LYS A O 1
ATOM 641 N N . PRO A 1 83 ? 3.373 6.097 -14.805 1.00 87.81 83 PRO A N 1
ATOM 642 C CA . PRO A 1 83 ? 2.204 5.355 -15.276 1.00 87.81 83 PRO A CA 1
ATOM 643 C C . PRO A 1 83 ? 2.153 3.890 -14.831 1.00 87.81 83 PRO A C 1
ATOM 645 O O . PRO A 1 83 ? 1.101 3.431 -14.417 1.00 87.81 83 PRO A O 1
ATOM 648 N N . HIS A 1 84 ? 3.282 3.173 -14.815 1.00 87.19 84 HIS A N 1
ATOM 649 C CA . HIS A 1 84 ? 3.305 1.772 -14.375 1.00 87.19 84 HIS A CA 1
ATOM 650 C C . HIS A 1 84 ? 2.953 1.592 -12.888 1.00 87.19 84 HIS A C 1
ATOM 652 O O . HIS A 1 84 ? 2.277 0.627 -12.548 1.00 87.19 84 HIS A O 1
ATOM 658 N N . ASN A 1 85 ? 3.352 2.522 -12.011 1.00 85.19 85 ASN A N 1
ATOM 659 C CA . ASN A 1 85 ? 2.975 2.482 -10.594 1.00 85.19 85 ASN A CA 1
ATOM 660 C C . ASN A 1 85 ? 1.484 2.797 -10.430 1.00 85.19 85 ASN A C 1
ATOM 662 O O . ASN A 1 85 ? 0.804 2.161 -9.634 1.00 85.19 85 ASN A O 1
ATOM 666 N N . MET A 1 86 ? 0.958 3.731 -11.228 1.00 84.56 86 MET A N 1
ATOM 667 C CA . MET A 1 86 ? -0.476 4.036 -11.246 1.00 84.56 86 MET A CA 1
ATOM 668 C C . MET A 1 86 ? -1.301 2.836 -11.710 1.00 84.56 86 MET A C 1
ATOM 670 O O . MET A 1 86 ? -2.275 2.480 -11.056 1.00 84.56 86 MET A O 1
ATOM 674 N N . THR A 1 87 ? -0.895 2.184 -12.803 1.00 89.81 87 THR A N 1
ATOM 675 C CA . THR A 1 87 ? -1.545 0.965 -13.295 1.00 89.81 87 THR A CA 1
ATOM 676 C C . THR A 1 87 ? -1.499 -0.143 -12.247 1.00 89.81 87 THR A C 1
ATOM 678 O O . THR A 1 87 ? -2.524 -0.770 -12.002 1.00 89.81 87 THR A O 1
ATOM 681 N N . GLN A 1 88 ? -0.354 -0.358 -11.588 1.00 90.06 88 GLN A N 1
ATOM 682 C CA . GLN A 1 88 ? -0.222 -1.359 -10.526 1.00 90.06 88 GLN A CA 1
ATOM 683 C C . GLN A 1 88 ? -1.237 -1.122 -9.396 1.00 90.06 88 GLN A C 1
ATOM 685 O O . GLN A 1 88 ? -1.980 -2.038 -9.043 1.00 90.06 88 GLN A O 1
ATOM 690 N N . VAL A 1 89 ? -1.315 0.109 -8.880 1.00 87.88 89 VAL A N 1
ATOM 691 C CA . VAL A 1 89 ? -2.235 0.457 -7.787 1.00 87.88 89 VAL A CA 1
ATOM 692 C C . VAL A 1 89 ? -3.696 0.345 -8.226 1.00 87.88 89 VAL A C 1
ATOM 694 O O . VAL A 1 89 ? -4.523 -0.180 -7.489 1.00 87.88 89 VAL A O 1
ATOM 697 N N . GLN A 1 90 ? -4.034 0.779 -9.442 1.00 87.69 90 GLN A N 1
ATOM 698 C CA . GLN A 1 90 ? -5.400 0.658 -9.965 1.00 87.69 90 GLN A CA 1
ATOM 699 C C . GLN A 1 90 ? -5.840 -0.801 -10.124 1.00 87.69 90 GLN A C 1
ATOM 701 O O . GLN A 1 90 ? -6.989 -1.131 -9.832 1.00 87.69 90 GLN A O 1
ATOM 706 N N . VAL A 1 91 ? -4.932 -1.682 -10.554 1.00 90.62 91 VAL A N 1
ATOM 707 C CA . VAL A 1 91 ? -5.200 -3.124 -10.613 1.00 90.62 91 VAL A CA 1
ATOM 708 C C . VAL A 1 91 ? -5.420 -3.677 -9.207 1.00 90.62 91 VAL A C 1
ATOM 710 O O . VAL A 1 91 ? -6.419 -4.359 -8.993 1.00 90.62 91 VAL A O 1
ATOM 713 N N . GLN A 1 92 ? -4.554 -3.344 -8.241 1.00 92.19 92 GLN A N 1
ATOM 714 C CA . GLN A 1 92 ? -4.732 -3.750 -6.841 1.00 92.19 92 GLN A CA 1
ATOM 715 C C . GLN A 1 92 ? -6.104 -3.324 -6.313 1.00 92.19 92 GLN A C 1
ATOM 717 O O . GLN A 1 92 ? -6.851 -4.169 -5.832 1.00 92.19 92 GLN A O 1
ATOM 722 N N . MET A 1 93 ? -6.479 -2.054 -6.488 1.00 89.06 93 MET A N 1
ATOM 723 C CA . MET A 1 93 ? -7.786 -1.522 -6.086 1.00 89.06 93 MET A CA 1
ATOM 724 C C . MET A 1 93 ? -8.957 -2.308 -6.670 1.00 89.06 93 MET A C 1
ATOM 726 O O . MET A 1 93 ? -9.882 -2.658 -5.939 1.00 89.06 93 MET A O 1
ATOM 730 N N . GLY A 1 94 ? -8.910 -2.599 -7.974 1.00 89.44 94 GLY A N 1
ATOM 731 C CA . GLY A 1 94 ? -9.951 -3.374 -8.643 1.00 89.44 94 GLY A CA 1
ATOM 732 C C . GLY A 1 94 ? -10.078 -4.793 -8.087 1.00 89.44 94 GLY A C 1
ATOM 733 O O . GLY A 1 94 ? -11.190 -5.298 -7.953 1.00 89.44 94 GLY A O 1
ATOM 734 N N . ILE A 1 95 ? -8.955 -5.414 -7.717 1.00 91.31 95 ILE A N 1
ATOM 735 C CA . ILE A 1 95 ? -8.917 -6.775 -7.168 1.00 91.31 95 ILE A CA 1
ATOM 736 C C . ILE A 1 95 ? -9.428 -6.815 -5.724 1.00 91.31 95 ILE A C 1
ATOM 738 O O . ILE A 1 95 ? -10.218 -7.699 -5.396 1.00 91.31 95 ILE A O 1
ATOM 742 N N . VAL A 1 96 ? -9.015 -5.870 -4.870 1.00 89.06 96 VAL A N 1
ATOM 743 C CA . VAL A 1 96 ? -9.428 -5.829 -3.451 1.00 89.06 96 VAL A CA 1
ATOM 744 C C . VAL A 1 96 ? -10.780 -5.144 -3.222 1.00 89.06 96 VAL A C 1
ATOM 746 O O . VAL A 1 96 ? -11.292 -5.157 -2.108 1.00 89.06 96 VAL A O 1
ATOM 749 N N . GLY A 1 97 ? -11.372 -4.550 -4.261 1.00 85.94 97 GLY A N 1
ATOM 750 C CA . GLY A 1 97 ? -12.675 -3.889 -4.176 1.00 85.94 97 GLY A CA 1
ATOM 751 C C . GLY A 1 97 ? -12.641 -2.501 -3.528 1.00 85.94 97 GLY A C 1
ATOM 752 O O . GLY A 1 97 ? -13.654 -2.063 -2.986 1.00 85.94 97 GLY A O 1
ATOM 753 N N . ILE A 1 98 ? -11.509 -1.792 -3.591 1.00 79.94 98 ILE A N 1
ATOM 754 C CA . ILE A 1 98 ? -11.390 -0.409 -3.099 1.00 79.94 98 ILE A CA 1
ATOM 755 C C . ILE A 1 98 ? -11.775 0.563 -4.215 1.00 79.94 98 ILE A C 1
ATOM 757 O O . ILE A 1 98 ? -11.286 0.464 -5.342 1.00 79.94 98 ILE A O 1
ATOM 761 N N . SER A 1 99 ? -12.667 1.513 -3.923 1.00 66.31 99 SER A N 1
ATOM 762 C CA . SER A 1 99 ? -13.230 2.385 -4.952 1.00 66.31 99 SER A CA 1
ATOM 763 C C . SER A 1 99 ? -12.320 3.575 -5.281 1.00 66.31 99 SER A C 1
ATOM 765 O O . SER A 1 99 ? -11.592 4.108 -4.446 1.00 66.31 99 SER A O 1
ATOM 767 N N . THR A 1 100 ? -12.408 4.084 -6.511 1.00 55.97 100 THR A N 1
ATOM 768 C CA . THR A 1 100 ? -11.719 5.318 -6.938 1.00 55.97 100 THR A CA 1
ATOM 769 C C . THR A 1 100 ? -12.241 6.589 -6.263 1.00 55.97 100 THR A C 1
ATOM 771 O O . THR A 1 100 ? -11.581 7.626 -6.315 1.00 55.97 100 THR A O 1
ATOM 774 N N . ARG A 1 101 ? -13.399 6.540 -5.591 1.00 48.47 101 ARG A N 1
ATOM 775 C CA . ARG A 1 101 ? -13.847 7.643 -4.725 1.00 48.47 101 ARG A CA 1
ATOM 776 C C . ARG A 1 101 ? -13.013 7.725 -3.446 1.00 48.47 101 ARG A C 1
ATOM 778 O O . ARG A 1 101 ? -12.769 8.830 -2.968 1.00 48.47 101 ARG A O 1
ATOM 785 N N . ASP A 1 102 ? -12.503 6.592 -2.971 1.00 48.94 102 ASP A N 1
ATOM 786 C CA . ASP A 1 102 ? -11.601 6.515 -1.817 1.00 48.94 102 ASP A CA 1
ATOM 787 C C . ASP A 1 102 ? -10.191 7.017 -2.197 1.00 48.94 102 ASP A C 1
ATOM 789 O O . ASP A 1 102 ? -9.542 7.717 -1.424 1.00 48.94 102 ASP A O 1
ATOM 793 N N . PHE A 1 103 ? -9.789 6.797 -3.454 1.00 44.28 103 PHE A N 1
ATOM 794 C CA . PHE A 1 103 ? -8.522 7.232 -4.071 1.00 44.28 103 PHE A CA 1
ATOM 795 C C . PHE A 1 103 ? -8.342 8.750 -4.219 1.00 44.28 103 PHE A C 1
ATOM 797 O O . PHE A 1 103 ? -7.227 9.263 -4.154 1.00 44.28 103 PHE A O 1
ATOM 804 N N . LEU A 1 104 ? -9.429 9.485 -4.479 1.00 32.44 104 LEU A N 1
ATOM 805 C CA . LEU A 1 104 ? -9.381 10.943 -4.667 1.00 32.44 104 LEU A CA 1
ATOM 806 C C . LEU A 1 104 ? -9.296 11.705 -3.339 1.00 32.44 104 LEU A C 1
ATOM 808 O O . LEU A 1 104 ? -8.849 12.850 -3.322 1.00 32.44 104 LEU A O 1
ATOM 812 N N . ARG A 1 105 ? -9.721 11.078 -2.234 1.00 33.94 105 ARG A N 1
ATOM 813 C CA . ARG A 1 105 ? -9.745 11.686 -0.897 1.00 33.94 105 ARG A CA 1
ATOM 814 C C . ARG A 1 105 ? -8.533 11.287 -0.059 1.00 33.94 105 ARG A C 1
ATOM 816 O O . ARG A 1 105 ? -8.000 12.115 0.671 1.00 33.94 105 ARG A O 1
ATOM 823 N N . LEU A 1 106 ? -8.074 10.051 -0.219 1.00 39.81 106 LEU A N 1
ATOM 824 C CA . LEU A 1 106 ? -6.818 9.540 0.308 1.00 39.81 106 LEU A CA 1
ATOM 825 C C . LEU A 1 106 ? -5.883 9.381 -0.883 1.00 39.81 106 LEU A C 1
ATOM 827 O O . LEU A 1 106 ? -5.950 8.378 -1.590 1.00 39.81 106 LEU A O 1
ATOM 831 N N . ARG A 1 107 ? -5.044 10.398 -1.136 1.00 42.75 107 ARG A N 1
ATOM 832 C CA . ARG A 1 107 ? -3.914 10.277 -2.070 1.00 42.75 107 ARG A CA 1
ATOM 833 C C . ARG A 1 107 ? -3.292 8.906 -1.830 1.00 42.75 107 ARG A C 1
ATOM 835 O O . ARG A 1 107 ? -2.900 8.645 -0.692 1.00 42.75 107 ARG A O 1
ATOM 842 N N . VAL A 1 108 ? -3.241 8.045 -2.852 1.00 45.09 108 VAL A N 1
ATOM 843 C CA . VAL A 1 108 ? -2.488 6.784 -2.777 1.00 45.09 108 VAL A CA 1
ATOM 844 C C . VAL A 1 108 ? -1.191 7.100 -2.076 1.00 45.09 108 VAL A C 1
ATOM 846 O O . VAL A 1 108 ? -0.395 7.900 -2.581 1.00 45.09 108 VAL A O 1
ATOM 849 N N . THR A 1 109 ? -1.013 6.536 -0.888 1.00 52.97 109 THR A N 1
ATOM 850 C CA . THR A 1 109 ? 0.217 6.778 -0.164 1.00 52.97 109 THR A CA 1
ATOM 851 C C . THR A 1 109 ? 1.221 5.818 -0.749 1.00 52.97 109 THR A C 1
ATOM 853 O O . THR A 1 109 ? 1.453 4.739 -0.222 1.00 52.97 109 THR A O 1
ATOM 856 N N . ILE A 1 110 ? 1.771 6.198 -1.904 1.00 54.53 110 ILE A N 1
ATOM 857 C CA . ILE A 1 110 ? 3.030 5.623 -2.334 1.00 54.53 110 ILE A CA 1
ATOM 858 C C . ILE A 1 110 ? 4.052 6.142 -1.334 1.00 54.53 110 ILE A C 1
ATOM 860 O O . ILE A 1 110 ? 4.552 7.261 -1.470 1.00 54.53 110 ILE A O 1
ATOM 864 N N . CYS A 1 111 ? 4.296 5.360 -0.286 1.00 53.66 111 CYS A N 1
ATOM 865 C CA . CYS A 1 111 ? 5.289 5.717 0.708 1.00 53.66 111 CYS A CA 1
ATOM 866 C C . CYS A 1 111 ? 6.658 5.515 0.061 1.00 53.66 111 CYS A C 1
ATOM 868 O O . CYS A 1 111 ? 7.059 4.393 -0.266 1.00 53.66 111 CYS A O 1
ATOM 870 N N . VAL A 1 112 ? 7.360 6.619 -0.196 1.00 54.03 112 VAL A N 1
ATOM 871 C CA . VAL A 1 112 ? 8.710 6.571 -0.750 1.00 54.03 112 VAL A CA 1
ATOM 872 C C . VAL A 1 112 ? 9.705 6.672 0.386 1.00 54.03 112 VAL A C 1
ATOM 874 O O . VAL A 1 112 ? 10.102 7.763 0.790 1.00 54.03 112 VAL A O 1
ATOM 877 N N . ALA A 1 113 ? 10.174 5.525 0.858 1.00 53.59 113 ALA A N 1
ATOM 878 C CA . ALA A 1 113 ? 11.385 5.491 1.654 1.00 53.59 113 ALA A CA 1
ATOM 879 C C . ALA A 1 113 ? 12.586 5.600 0.709 1.00 53.59 113 ALA A C 1
ATOM 881 O O . ALA A 1 113 ? 12.921 4.663 -0.026 1.00 53.59 113 ALA A O 1
ATOM 882 N N . ALA A 1 114 ? 13.246 6.760 0.703 1.00 50.50 114 ALA A N 1
ATOM 883 C CA . ALA A 1 114 ? 14.545 6.871 0.061 1.00 50.50 114 ALA A CA 1
ATOM 884 C C . ALA A 1 114 ? 15.525 5.952 0.805 1.00 50.50 114 ALA A C 1
ATOM 886 O O . ALA A 1 114 ? 15.768 6.112 2.004 1.00 50.50 114 ALA A O 1
ATOM 887 N N . LEU A 1 115 ? 16.105 4.983 0.096 1.00 51.59 115 LEU A N 1
ATOM 888 C CA . LEU A 1 115 ? 17.212 4.182 0.598 1.00 51.59 115 LEU A CA 1
ATOM 889 C C . LEU A 1 115 ? 18.402 5.129 0.809 1.00 51.59 115 LEU A C 1
ATOM 891 O O . LEU A 1 115 ? 19.204 5.318 -0.102 1.00 51.59 115 LEU A O 1
ATOM 895 N N . LYS A 1 116 ? 18.511 5.758 1.989 1.00 44.47 116 LYS A N 1
ATOM 896 C CA . LYS A 1 116 ? 19.726 6.483 2.380 1.00 44.47 116 LYS A CA 1
ATOM 897 C C . LYS A 1 116 ? 20.891 5.498 2.291 1.00 44.47 116 LYS A C 1
ATOM 899 O O . LYS A 1 116 ? 20.940 4.521 3.038 1.00 44.47 116 LYS A O 1
ATOM 904 N N . GLY A 1 117 ? 21.767 5.717 1.318 1.00 40.88 117 GLY A N 1
ATOM 905 C CA . GLY A 1 117 ? 23.042 5.036 1.198 1.00 40.88 117 GLY A CA 1
ATOM 906 C C . GLY A 1 117 ? 24.123 5.981 1.689 1.00 40.88 117 GLY A C 1
ATOM 907 O O . GLY A 1 117 ? 24.293 7.045 1.104 1.00 40.88 117 GLY A O 1
ATOM 908 N N . ASN A 1 118 ? 24.836 5.579 2.739 1.00 34.38 118 ASN A N 1
ATOM 909 C CA . ASN A 1 118 ? 26.205 6.033 2.938 1.00 34.38 118 ASN A CA 1
ATOM 910 C C . ASN A 1 118 ? 26.999 5.557 1.714 1.00 34.38 118 ASN A C 1
ATOM 912 O O . ASN A 1 118 ? 27.220 4.353 1.554 1.00 34.38 118 ASN A O 1
ATOM 916 N N . VAL A 1 119 ? 27.335 6.491 0.830 1.00 34.25 119 VAL A N 1
ATOM 917 C CA . VAL A 1 119 ? 28.487 6.403 -0.070 1.00 34.25 119 VAL A CA 1
ATOM 918 C C . VAL A 1 119 ? 29.404 7.537 0.337 1.00 34.25 119 VAL A C 1
ATOM 920 O O . VAL A 1 119 ? 28.872 8.663 0.467 1.00 34.25 119 VAL A O 1
#